Protein AF-A0A7Y9SH32-F1 (afdb_monomer_lite)

pLDDT: mean 91.0, std 9.08, range [57.16, 98.12]

Foldseek 3Di:
DDDDDDDDDPVVLVVLCVVVVHDDSVVSVVVVVVVVVVVVVVVVVVVVVVPPDDDPVDDDDDDDD

Sequence (65 aa):
MAVTSVDIDTEMLRLAKSSYGVKTNREAINLALRDVVMRRQQIEAIDAIARIPVDHDATTIAYGD

Radius of gyration: 21.7 Å; chains: 1; bounding box: 61×29×36 Å

Structure (mmCIF, N/CA/C/O backbone):
data_AF-A0A7Y9SH32-F1
#
_entry.id   AF-A0A7Y9SH32-F1
#
loop_
_atom_site.group_PDB
_atom_site.id
_atom_site.type_symbol
_atom_site.label_atom_id
_atom_site.label_alt_id
_atom_site.label_comp_id
_atom_site.label_asym_id
_atom_site.label_entity_id
_atom_site.label_seq_id
_atom_site.pdbx_PDB_ins_code
_atom_site.Cartn_x
_atom_site.Cartn_y
_atom_site.Cartn_z
_atom_site.occupancy
_atom_site.B_iso_or_equiv
_atom_site.auth_seq_id
_atom_site.auth_comp_id
_atom_site.auth_asym_id
_atom_site.auth_atom_id
_atom_site.pdbx_PDB_model_num
ATOM 1 N N . MET A 1 1 ? -18.004 12.792 -3.019 1.00 63.53 1 MET A N 1
ATOM 2 C CA . MET A 1 1 ? -17.144 11.611 -2.778 1.00 63.53 1 MET A CA 1
ATOM 3 C C . MET A 1 1 ? -18.030 10.385 -2.880 1.00 63.53 1 MET A C 1
ATOM 5 O O . MET A 1 1 ? -19.074 10.390 -2.240 1.00 63.53 1 MET A O 1
ATOM 9 N N . ALA A 1 2 ? -17.674 9.393 -3.697 1.00 83.00 2 ALA A N 1
ATOM 10 C CA . ALA A 1 2 ? -18.397 8.124 -3.697 1.00 83.00 2 ALA A CA 1
ATOM 11 C C . ALA A 1 2 ? -18.059 7.369 -2.403 1.00 83.00 2 ALA A C 1
ATOM 13 O O . ALA A 1 2 ? -16.891 7.306 -2.017 1.00 83.00 2 ALA A O 1
ATOM 14 N N . VAL A 1 3 ? -19.078 6.868 -1.708 1.00 85.56 3 VAL A N 1
ATOM 15 C CA . VAL A 1 3 ? -18.911 6.019 -0.527 1.00 85.56 3 VAL A CA 1
ATOM 16 C C . VAL A 1 3 ? -19.105 4.586 -0.988 1.00 85.56 3 VAL A C 1
ATOM 18 O O . VAL A 1 3 ? -20.164 4.242 -1.506 1.00 85.56 3 VAL A O 1
ATOM 21 N N . THR A 1 4 ? -18.075 3.769 -0.807 1.00 90.00 4 THR A N 1
ATOM 22 C CA . THR A 1 4 ? -18.091 2.352 -1.168 1.00 90.00 4 THR A CA 1
ATOM 23 C C . THR A 1 4 ? -18.009 1.529 0.109 1.00 90.00 4 THR A C 1
ATOM 25 O O . THR A 1 4 ? -17.183 1.824 0.974 1.00 90.00 4 THR A O 1
ATOM 28 N N . SER A 1 5 ? -18.859 0.509 0.230 1.00 91.50 5 SER A N 1
ATOM 29 C CA . SER A 1 5 ? -18.748 -0.493 1.290 1.00 91.50 5 SER A CA 1
ATOM 30 C C . SER A 1 5 ? -17.842 -1.621 0.809 1.00 91.50 5 SER A C 1
ATOM 32 O O . SER A 1 5 ? -18.052 -2.155 -0.279 1.00 91.50 5 SER A O 1
ATOM 34 N N . VAL A 1 6 ? -16.829 -1.953 1.600 1.00 89.69 6 VAL A N 1
ATOM 35 C CA . VAL A 1 6 ? -15.886 -3.040 1.331 1.00 89.69 6 VAL A CA 1
ATOM 36 C C . VAL A 1 6 ? -15.715 -3.847 2.605 1.00 89.69 6 VAL A C 1
ATOM 38 O O . VAL A 1 6 ? -15.598 -3.270 3.687 1.00 89.69 6 VAL A O 1
ATOM 41 N N . ASP A 1 7 ? -15.719 -5.168 2.471 1.00 95.00 7 ASP A N 1
ATOM 42 C CA . ASP A 1 7 ? -15.400 -6.060 3.577 1.00 95.00 7 ASP A CA 1
ATOM 43 C C . ASP A 1 7 ? -13.878 -6.190 3.692 1.00 95.00 7 ASP A C 1
ATOM 45 O O . ASP A 1 7 ? -13.188 -6.453 2.704 1.00 95.00 7 ASP A O 1
ATOM 49 N N . ILE A 1 8 ? -13.350 -5.919 4.882 1.00 93.50 8 ILE A N 1
ATOM 50 C CA . ILE A 1 8 ? -11.917 -5.928 5.172 1.00 93.50 8 ILE A CA 1
ATOM 51 C C . ILE A 1 8 ? -11.730 -6.577 6.533 1.00 93.50 8 ILE A C 1
ATOM 53 O O . ILE A 1 8 ? -12.398 -6.217 7.505 1.00 93.50 8 ILE A O 1
ATOM 57 N N . ASP A 1 9 ? -10.755 -7.479 6.609 1.00 96.56 9 ASP A N 1
ATOM 58 C CA . ASP A 1 9 ? -10.342 -8.085 7.864 1.00 96.56 9 ASP A CA 1
ATOM 59 C C . ASP A 1 9 ? -10.007 -7.010 8.920 1.00 96.56 9 ASP A C 1
ATOM 61 O O . ASP A 1 9 ? -9.208 -6.090 8.704 1.00 96.56 9 ASP A O 1
ATOM 65 N N . THR A 1 10 ? -10.652 -7.112 10.084 1.00 95.44 10 THR A 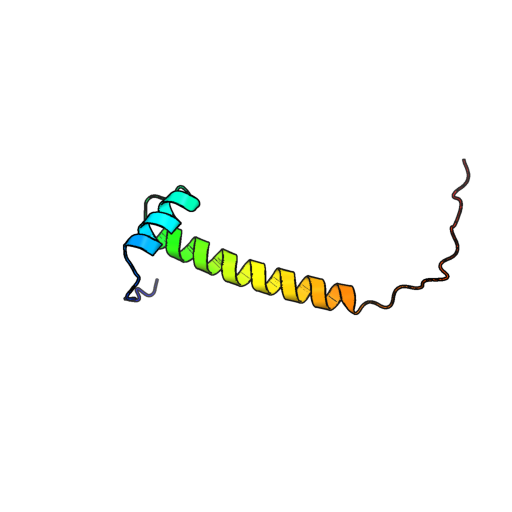N 1
ATOM 66 C CA . THR A 1 10 ? -10.566 -6.079 11.127 1.00 95.44 10 THR A CA 1
ATOM 67 C C . THR A 1 10 ? -9.170 -6.005 11.739 1.00 95.44 10 THR A C 1
ATOM 69 O O . THR A 1 10 ? -8.708 -4.917 12.099 1.00 95.44 10 THR A O 1
ATOM 72 N N . GLU A 1 11 ? -8.479 -7.139 11.832 1.00 96.75 11 GLU A N 1
ATOM 73 C CA . GLU A 1 11 ? -7.139 -7.212 12.395 1.00 96.75 11 GLU A CA 1
ATOM 74 C C . GLU A 1 11 ? -6.110 -6.623 11.427 1.00 96.75 11 GLU A C 1
ATOM 76 O O . GLU A 1 11 ? -5.277 -5.807 11.826 1.00 96.75 11 GLU A O 1
ATOM 81 N N . MET A 1 12 ? -6.239 -6.912 10.131 1.00 96.44 12 MET A N 1
ATOM 82 C CA . MET A 1 12 ? -5.452 -6.272 9.079 1.00 96.44 12 MET A CA 1
ATOM 83 C C . MET A 1 12 ? -5.620 -4.751 9.111 1.00 96.44 12 MET A C 1
ATOM 85 O O . MET A 1 12 ? -4.640 -4.008 9.041 1.00 96.44 12 MET A O 1
ATOM 89 N N . LEU A 1 13 ? -6.851 -4.267 9.277 1.00 96.31 13 LEU A N 1
ATOM 90 C CA . LEU A 1 13 ? -7.134 -2.838 9.348 1.00 96.31 13 LEU A CA 1
ATOM 91 C C . LEU A 1 13 ? -6.559 -2.193 10.617 1.00 96.31 13 LEU A C 1
ATOM 93 O O . LEU A 1 13 ? -6.088 -1.053 10.581 1.00 96.31 13 LEU A O 1
ATOM 97 N N . ARG A 1 14 ? -6.577 -2.910 11.746 1.00 97.25 14 ARG A N 1
ATOM 98 C CA . ARG A 1 14 ? -5.936 -2.484 12.997 1.00 97.25 14 ARG A CA 1
ATOM 99 C C . ARG A 1 14 ? -4.423 -2.368 12.826 1.00 97.25 14 ARG A C 1
ATOM 101 O O . ARG A 1 14 ? -3.855 -1.345 13.210 1.00 97.25 14 ARG A O 1
ATOM 108 N N . LEU A 1 15 ? -3.794 -3.375 12.225 1.00 97.44 15 LEU A N 1
ATOM 109 C CA . LEU A 1 15 ? -2.362 -3.382 11.938 1.00 97.44 15 LEU A CA 1
ATOM 110 C C . LEU A 1 15 ? -1.988 -2.250 10.982 1.00 97.44 15 LEU A C 1
ATOM 112 O O . LEU A 1 15 ? -1.097 -1.477 11.309 1.00 97.44 15 LEU A O 1
ATOM 116 N N . ALA A 1 16 ? -2.724 -2.061 9.883 1.00 97.25 16 ALA A N 1
ATOM 117 C CA . ALA A 1 16 ? -2.481 -0.972 8.939 1.00 97.25 16 ALA A CA 1
ATOM 118 C C . ALA A 1 16 ? -2.547 0.406 9.621 1.00 97.25 16 ALA A C 1
ATOM 120 O O . ALA A 1 16 ? -1.643 1.223 9.458 1.00 97.25 16 ALA A O 1
ATOM 121 N N . LYS A 1 17 ? -3.569 0.655 10.451 1.00 97.81 17 LYS A N 1
ATOM 122 C CA . LYS A 1 17 ? -3.664 1.896 11.242 1.00 97.81 17 LYS A CA 1
ATOM 123 C C . LYS A 1 17 ? -2.451 2.100 12.146 1.00 97.81 17 LYS A C 1
ATOM 125 O O . LYS A 1 17 ? -1.915 3.203 12.194 1.00 97.81 17 LYS A O 1
ATOM 130 N N . SER A 1 18 ? -2.011 1.042 12.828 1.00 97.81 18 SER A N 1
ATOM 131 C CA . SER A 1 18 ? -0.826 1.083 13.688 1.00 97.81 18 SER A CA 1
ATOM 132 C C . SER A 1 18 ? 0.453 1.350 12.893 1.00 97.81 18 SER A C 1
ATOM 134 O O . SER A 1 18 ? 1.255 2.177 13.313 1.00 97.81 18 SER A O 1
ATOM 136 N N . SER A 1 19 ? 0.640 0.685 11.752 1.00 97.38 19 SER A N 1
ATOM 137 C CA . SER A 1 19 ? 1.818 0.840 10.891 1.00 97.38 19 SER A CA 1
ATOM 138 C C . SER A 1 19 ? 1.919 2.239 10.290 1.00 97.38 19 SER A C 1
ATOM 140 O O . SER A 1 19 ? 3.012 2.788 10.208 1.00 97.38 19 SER A O 1
ATOM 142 N N . TYR A 1 20 ? 0.787 2.832 9.909 1.00 97.38 20 TYR A N 1
ATOM 143 C CA . TYR A 1 20 ? 0.739 4.182 9.346 1.00 97.38 20 TYR A CA 1
ATOM 144 C C . TYR A 1 20 ? 0.590 5.295 10.394 1.00 97.38 20 TYR A C 1
ATOM 146 O O . TYR A 1 20 ? 0.663 6.470 10.044 1.00 97.38 20 TYR A O 1
ATOM 154 N N . GLY A 1 21 ? 0.350 4.960 11.666 1.00 97.62 21 GLY A N 1
ATOM 155 C CA . GLY A 1 21 ? 0.114 5.944 12.727 1.00 97.62 21 GLY A CA 1
ATOM 156 C C . GLY A 1 21 ? -1.184 6.747 12.560 1.00 97.62 21 GLY A C 1
ATOM 157 O O . GLY A 1 21 ? -1.273 7.881 13.032 1.00 97.62 21 GLY A O 1
ATOM 158 N N . VAL A 1 22 ? -2.193 6.187 11.886 1.00 98.12 22 VAL A N 1
ATOM 159 C CA . VAL A 1 22 ? -3.461 6.873 11.579 1.00 98.12 22 VAL A CA 1
ATOM 160 C C . VAL A 1 22 ? -4.615 6.366 12.432 1.00 98.12 22 VAL A C 1
ATOM 162 O O . VAL A 1 22 ? -4.629 5.232 12.909 1.00 98.12 22 VAL A O 1
ATOM 165 N N . LYS A 1 23 ? -5.624 7.220 12.620 1.00 95.50 23 LYS A N 1
ATOM 166 C CA . LYS A 1 23 ? -6.748 6.935 13.524 1.00 95.50 23 LYS A CA 1
ATOM 167 C C . LYS A 1 23 ? -7.960 6.363 12.799 1.00 95.50 23 LYS A C 1
ATOM 169 O O . LYS A 1 23 ? -8.747 5.644 13.412 1.00 95.50 23 LYS A O 1
ATOM 174 N N . THR A 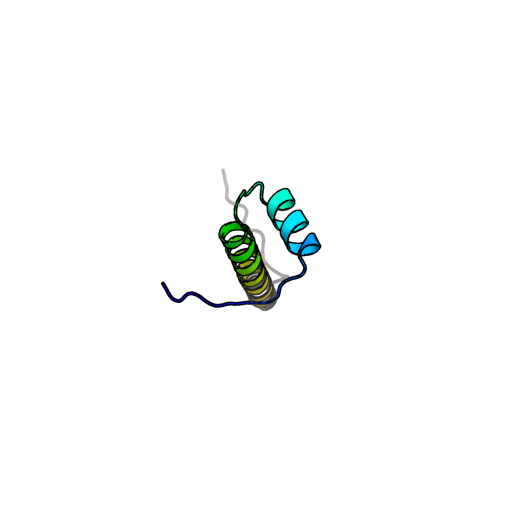1 24 ? -8.125 6.664 11.510 1.00 95.69 24 THR A N 1
ATOM 175 C CA . THR A 1 24 ? -9.326 6.278 10.761 1.00 95.69 24 THR A CA 1
ATOM 176 C C . THR A 1 24 ? -9.066 5.144 9.774 1.00 95.69 24 THR A C 1
ATOM 178 O O . THR A 1 24 ? -8.007 5.047 9.156 1.00 95.69 24 THR A O 1
ATOM 181 N N . ASN A 1 25 ? -10.082 4.299 9.581 1.00 94.31 25 ASN A N 1
ATOM 182 C CA . ASN A 1 25 ? -10.045 3.218 8.594 1.00 94.31 25 ASN A CA 1
ATOM 183 C C . ASN A 1 25 ? -9.847 3.772 7.175 1.00 94.31 25 ASN A C 1
ATOM 185 O O . ASN A 1 25 ? -9.053 3.245 6.408 1.00 94.31 25 ASN A O 1
ATOM 189 N N . ARG A 1 26 ? -10.524 4.881 6.850 1.00 93.88 26 ARG A N 1
ATOM 190 C CA . ARG A 1 26 ? -10.415 5.551 5.549 1.00 9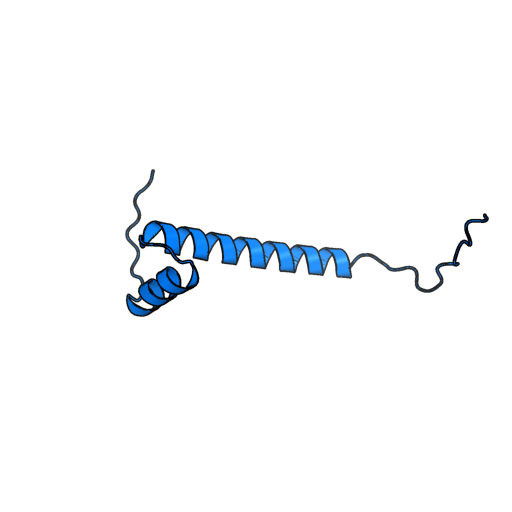3.88 26 ARG A CA 1
ATOM 191 C C . ARG A 1 26 ? -8.984 6.001 5.251 1.00 93.88 26 ARG A C 1
ATOM 193 O O . ARG A 1 26 ? -8.520 5.817 4.133 1.00 93.88 26 ARG A O 1
ATOM 200 N N . GLU A 1 27 ? -8.295 6.599 6.223 1.00 95.75 27 GLU A N 1
ATOM 201 C CA . GLU A 1 27 ? -6.897 7.017 6.049 1.00 95.75 27 GLU A CA 1
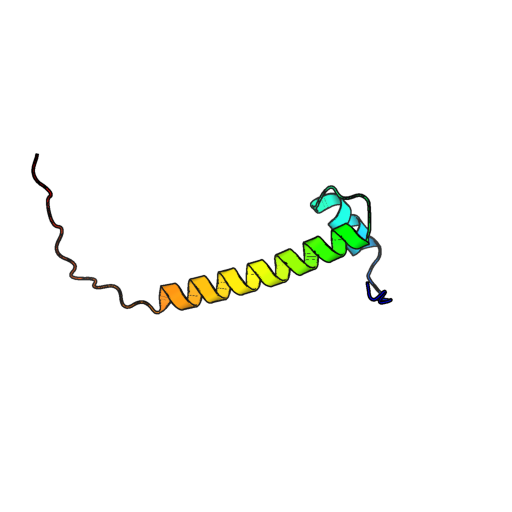ATOM 202 C C . GLU A 1 27 ? -5.981 5.817 5.838 1.00 95.75 27 GLU A C 1
ATOM 204 O O . GLU A 1 27 ? -5.195 5.829 4.896 1.00 95.75 27 GLU A O 1
ATOM 209 N N . ALA A 1 28 ? -6.127 4.766 6.650 1.00 96.88 28 ALA A N 1
ATOM 210 C CA . ALA A 1 28 ? -5.319 3.557 6.511 1.00 96.88 28 ALA A CA 1
ATOM 211 C C . ALA A 1 28 ? -5.510 2.894 5.140 1.00 96.88 28 ALA A C 1
ATOM 213 O O . ALA A 1 28 ? -4.530 2.546 4.489 1.00 96.88 28 ALA A O 1
ATOM 214 N N . ILE A 1 29 ? -6.757 2.781 4.670 1.00 95.25 29 ILE A N 1
ATOM 215 C CA . ILE A 1 29 ? -7.080 2.217 3.352 1.00 95.25 29 ILE A CA 1
ATOM 216 C C . ILE A 1 29 ? -6.479 3.077 2.236 1.00 95.25 29 ILE A C 1
ATOM 218 O O . ILE A 1 29 ? -5.847 2.552 1.323 1.00 95.25 29 ILE A O 1
ATOM 222 N N . ASN A 1 30 ? -6.624 4.402 2.315 1.00 95.44 30 ASN A N 1
ATOM 223 C CA . ASN A 1 30 ? -6.071 5.302 1.305 1.00 95.44 30 ASN A CA 1
ATOM 224 C C . ASN A 1 30 ? -4.539 5.241 1.239 1.00 95.44 30 ASN A C 1
ATOM 226 O O . ASN A 1 30 ? -3.981 5.278 0.143 1.00 95.44 30 ASN A O 1
ATOM 230 N N . LEU A 1 31 ? -3.864 5.157 2.389 1.00 97.38 31 LEU A N 1
ATOM 231 C CA . LEU A 1 31 ? -2.408 5.020 2.453 1.00 97.38 31 LEU A CA 1
ATOM 232 C C . LEU A 1 31 ? -1.955 3.670 1.899 1.00 97.38 31 LEU A C 1
ATOM 234 O O . LEU A 1 31 ? -1.091 3.640 1.030 1.00 97.38 31 LEU A O 1
ATOM 238 N N . ALA A 1 32 ? -2.609 2.578 2.299 1.00 96.38 32 ALA A N 1
ATOM 239 C CA . ALA A 1 32 ? -2.306 1.246 1.786 1.00 96.38 32 ALA A CA 1
ATOM 240 C C . ALA A 1 32 ? -2.453 1.168 0.257 1.00 96.38 32 ALA A C 1
ATOM 242 O O . ALA A 1 32 ? -1.571 0.657 -0.433 1.00 96.38 32 ALA A O 1
ATOM 243 N N . LEU A 1 33 ? -3.536 1.722 -0.298 1.00 96.12 33 LEU A N 1
ATOM 244 C CA . LEU A 1 33 ? -3.750 1.754 -1.748 1.00 96.12 33 LEU A CA 1
ATOM 245 C C . LEU A 1 33 ? -2.703 2.612 -2.465 1.00 96.12 33 LEU A C 1
ATOM 247 O O . LEU A 1 33 ? -2.208 2.220 -3.523 1.00 96.12 33 LEU A O 1
ATOM 251 N N . ARG A 1 34 ? -2.338 3.765 -1.891 1.00 97.00 34 ARG A N 1
ATOM 252 C CA . ARG A 1 34 ? -1.278 4.620 -2.436 1.00 97.00 34 ARG A CA 1
ATOM 253 C C . ARG A 1 34 ? 0.058 3.882 -2.471 1.00 97.00 34 ARG A C 1
ATOM 255 O O . ARG A 1 34 ? 0.713 3.905 -3.509 1.00 97.00 34 ARG A O 1
ATOM 262 N N . ASP A 1 35 ? 0.431 3.203 -1.393 1.00 97.00 35 ASP A N 1
ATOM 263 C CA . ASP A 1 35 ? 1.690 2.460 -1.309 1.00 97.00 35 ASP A CA 1
ATOM 264 C C . ASP A 1 35 ? 1.764 1.336 -2.343 1.00 97.00 35 ASP A C 1
ATOM 266 O O . ASP A 1 35 ? 2.803 1.150 -2.976 1.00 97.00 35 ASP A O 1
ATOM 270 N N . VAL A 1 36 ? 0.661 0.613 -2.564 1.00 97.12 36 VAL A N 1
ATOM 271 C CA . VAL A 1 36 ? 0.588 -0.432 -3.598 1.00 97.12 36 VAL A CA 1
ATOM 272 C C . VAL A 1 36 ? 0.834 0.155 -4.989 1.00 97.12 36 VAL A C 1
ATOM 274 O O . VAL A 1 36 ? 1.643 -0.383 -5.748 1.00 97.12 36 VAL A O 1
ATOM 277 N N . VAL A 1 37 ? 0.185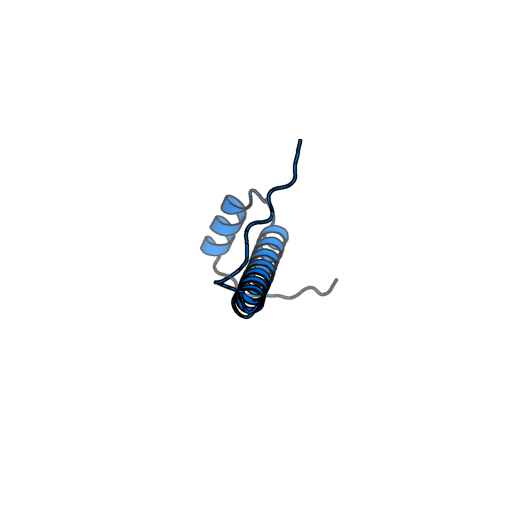 1.276 -5.316 1.00 97.19 37 VAL A N 1
ATOM 278 C CA . VAL A 1 37 ? 0.367 1.949 -6.612 1.00 97.19 37 VAL A CA 1
ATOM 279 C C . VAL A 1 37 ? 1.796 2.468 -6.763 1.00 97.19 37 VAL A C 1
ATOM 281 O O . VAL A 1 37 ? 2.427 2.227 -7.791 1.00 97.19 37 VAL A O 1
ATOM 284 N N . MET A 1 38 ? 2.336 3.131 -5.740 1.00 96.81 38 MET A N 1
ATOM 285 C CA . MET A 1 38 ? 3.698 3.669 -5.783 1.00 96.81 38 MET A CA 1
ATOM 286 C C . MET A 1 38 ? 4.740 2.560 -5.915 1.00 96.81 38 MET A C 1
ATOM 288 O O . MET A 1 38 ? 5.657 2.680 -6.723 1.00 96.81 38 MET A O 1
ATOM 292 N N . ARG A 1 39 ? 4.577 1.446 -5.192 1.00 97.00 39 ARG A N 1
ATOM 293 C CA . ARG A 1 39 ? 5.456 0.279 -5.326 1.00 97.00 39 ARG A CA 1
ATOM 294 C C . ARG A 1 39 ? 5.419 -0.284 -6.743 1.00 97.00 39 ARG A C 1
ATOM 296 O O . ARG A 1 39 ? 6.465 -0.622 -7.288 1.00 97.00 39 ARG A O 1
ATOM 303 N N . ARG A 1 40 ? 4.236 -0.368 -7.361 1.00 96.94 40 ARG A N 1
ATOM 304 C CA . ARG A 1 40 ? 4.117 -0.836 -8.746 1.00 96.94 40 ARG A CA 1
ATOM 305 C C . ARG A 1 40 ? 4.840 0.095 -9.721 1.00 96.94 40 ARG A C 1
ATOM 307 O O . ARG A 1 40 ? 5.602 -0.392 -10.549 1.00 96.94 40 ARG A O 1
ATOM 314 N N . GLN A 1 41 ? 4.660 1.406 -9.577 1.00 96.19 41 GLN A N 1
ATOM 315 C CA . GLN A 1 41 ? 5.346 2.407 -10.403 1.00 96.19 41 GLN A CA 1
ATOM 316 C C . GLN A 1 41 ? 6.870 2.351 -10.237 1.00 96.19 41 GLN A C 1
ATOM 318 O O . GLN A 1 41 ? 7.598 2.469 -11.216 1.00 96.19 41 GLN A O 1
ATOM 323 N N . GLN A 1 42 ? 7.363 2.134 -9.014 1.00 96.56 42 GLN A N 1
ATOM 324 C CA . GLN A 1 42 ? 8.795 1.968 -8.754 1.00 96.56 42 GLN A CA 1
ATOM 325 C C . GLN A 1 42 ? 9.367 0.742 -9.469 1.00 96.56 42 GLN A C 1
ATOM 327 O O . GLN A 1 42 ? 10.430 0.841 -10.071 1.00 96.56 42 GLN A O 1
ATOM 332 N N . ILE A 1 43 ? 8.659 -0.392 -9.443 1.00 96.44 43 ILE A N 1
ATOM 333 C CA . ILE A 1 43 ? 9.077 -1.604 -10.164 1.00 96.44 43 ILE A CA 1
ATOM 334 C C . ILE A 1 43 ? 9.150 -1.331 -11.669 1.00 96.44 43 ILE A C 1
ATOM 336 O O . ILE A 1 43 ? 10.149 -1.653 -12.300 1.00 96.44 43 ILE A O 1
ATOM 340 N N . GLU A 1 44 ? 8.136 -0.677 -12.236 1.00 96.44 44 GLU A N 1
ATOM 341 C CA . GLU A 1 44 ? 8.121 -0.327 -13.663 1.00 96.44 44 GLU A CA 1
ATOM 342 C C . GLU A 1 44 ? 9.248 0.644 -14.039 1.00 96.44 44 GLU A C 1
ATOM 344 O O . GLU A 1 44 ? 9.858 0.505 -15.098 1.00 96.44 44 GLU A O 1
ATOM 349 N N . ALA A 1 45 ? 9.568 1.599 -13.162 1.00 95.31 45 ALA A N 1
ATOM 350 C CA . ALA A 1 45 ? 10.696 2.502 -13.357 1.00 95.31 45 ALA A CA 1
ATOM 351 C C . ALA A 1 45 ? 12.038 1.754 -13.327 1.00 95.31 45 ALA A C 1
ATOM 353 O O . ALA A 1 45 ? 12.892 2.004 -14.176 1.00 95.31 45 ALA A O 1
ATOM 354 N N . ILE A 1 46 ? 12.216 0.815 -12.392 1.00 96.00 46 ILE A N 1
ATOM 355 C CA . ILE A 1 46 ? 13.411 -0.037 -12.322 1.00 96.00 46 ILE A CA 1
ATOM 356 C C . ILE A 1 46 ? 13.539 -0.876 -13.597 1.00 96.00 46 ILE A C 1
ATOM 358 O O . ILE A 1 46 ? 14.611 -0.895 -14.198 1.00 96.00 46 ILE A O 1
ATOM 362 N N . ASP A 1 47 ? 12.452 -1.502 -14.055 1.00 95.12 47 ASP A N 1
ATOM 363 C CA . ASP A 1 47 ? 12.436 -2.286 -15.295 1.00 95.12 47 ASP A CA 1
ATOM 364 C C . ASP A 1 47 ? 12.781 -1.430 -16.521 1.00 95.12 47 ASP A C 1
ATOM 366 O O . ASP A 1 47 ? 13.466 -1.895 -17.434 1.00 95.12 47 ASP A O 1
ATOM 370 N N . ALA A 1 48 ? 12.320 -0.178 -16.561 1.00 93.94 48 ALA A N 1
ATOM 371 C CA . ALA A 1 48 ? 12.652 0.756 -17.632 1.00 93.94 48 ALA A CA 1
ATOM 372 C C . ALA A 1 48 ? 14.138 1.146 -17.607 1.00 93.94 48 ALA A C 1
ATOM 374 O O . ALA A 1 48 ? 14.785 1.131 -18.652 1.00 93.94 48 ALA A O 1
ATOM 375 N 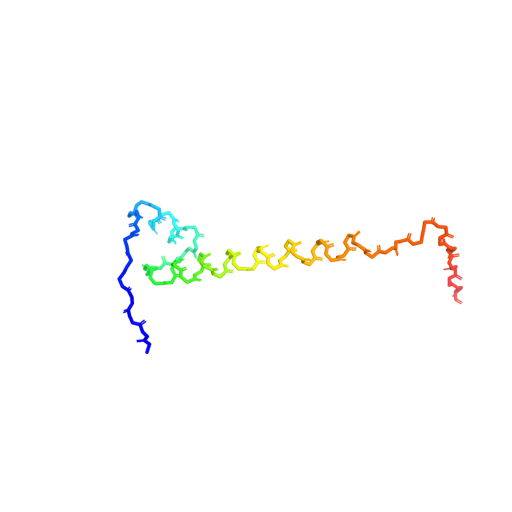N . ILE A 1 49 ? 14.689 1.441 -16.425 1.00 92.62 49 ILE A N 1
ATOM 376 C CA . ILE A 1 49 ? 16.110 1.775 -16.247 1.00 92.62 49 ILE A CA 1
ATOM 377 C C . ILE A 1 49 ? 16.998 0.586 -16.622 1.00 92.62 49 ILE A C 1
ATOM 379 O O . ILE A 1 49 ? 17.980 0.761 -17.335 1.00 92.62 49 ILE A O 1
ATOM 383 N N . ALA A 1 50 ? 16.635 -0.630 -16.210 1.00 91.69 50 ALA A N 1
ATOM 384 C CA . ALA A 1 50 ? 17.393 -1.845 -16.508 1.00 91.69 50 ALA A CA 1
ATOM 385 C C . ALA A 1 50 ? 17.482 -2.161 -18.013 1.00 91.69 50 ALA A C 1
ATOM 387 O O . ALA A 1 50 ? 18.367 -2.902 -18.435 1.00 91.69 50 ALA A O 1
ATOM 388 N N . ARG A 1 51 ? 16.575 -1.612 -18.832 1.00 91.88 51 ARG A N 1
ATOM 389 C CA . ARG A 1 51 ? 16.590 -1.759 -20.297 1.00 91.88 51 ARG A CA 1
ATOM 390 C C . ARG A 1 51 ? 17.465 -0.732 -21.006 1.00 91.88 51 ARG A C 1
ATOM 392 O O . ARG A 1 51 ? 17.651 -0.862 -22.214 1.00 91.88 51 ARG A O 1
ATOM 399 N N . ILE A 1 52 ? 17.958 0.290 -20.307 1.00 89.94 52 ILE A N 1
ATOM 400 C CA . ILE A 1 52 ? 18.857 1.282 -20.897 1.00 89.94 52 ILE A CA 1
ATOM 401 C C . ILE A 1 52 ? 20.184 0.575 -21.203 1.00 89.94 52 ILE A C 1
ATOM 403 O O . ILE A 1 52 ? 20.815 0.068 -20.275 1.00 89.94 52 ILE A O 1
ATOM 407 N N . PRO A 1 53 ? 20.621 0.514 -22.476 1.00 84.94 53 PRO A N 1
ATOM 408 C CA . PRO A 1 53 ? 21.912 -0.063 -22.815 1.00 84.94 53 PRO A CA 1
ATOM 409 C C . PRO A 1 53 ? 23.013 0.754 -22.144 1.00 84.94 53 PRO A C 1
ATOM 411 O O . PRO A 1 53 ? 23.131 1.956 -22.383 1.00 84.94 53 PRO A O 1
ATOM 414 N N . VAL A 1 54 ? 23.794 0.106 -21.285 1.00 83.31 54 VAL A N 1
ATOM 415 C CA . VAL A 1 54 ? 24.971 0.722 -20.675 1.00 83.31 54 VAL A CA 1
ATOM 416 C C . VAL A 1 54 ? 26.162 0.415 -21.570 1.00 83.31 54 VAL A C 1
ATOM 418 O O . VAL A 1 54 ? 26.413 -0.745 -21.895 1.00 83.31 54 VAL A O 1
ATOM 421 N N . ASP A 1 55 ? 26.880 1.457 -21.981 1.00 82.88 55 ASP A N 1
ATOM 422 C CA . ASP A 1 55 ? 28.162 1.297 -22.658 1.00 82.88 55 ASP A CA 1
ATOM 423 C C . ASP A 1 55 ? 29.208 0.849 -21.629 1.00 82.88 55 ASP A C 1
ATOM 425 O O . ASP A 1 55 ? 29.612 1.614 -20.751 1.00 82.88 55 ASP A O 1
ATOM 429 N N . HIS A 1 56 ? 29.590 -0.425 -21.697 1.00 75.88 56 HIS A N 1
ATOM 430 C CA . HIS A 1 56 ? 30.569 -1.018 -20.790 1.00 75.88 56 HIS A CA 1
ATOM 431 C C . HIS A 1 56 ? 32.014 -0.613 -21.118 1.00 75.88 56 HIS A C 1
ATOM 433 O O . HIS A 1 56 ? 32.875 -0.761 -20.253 1.00 75.88 56 HIS A O 1
ATOM 439 N N . ASP A 1 57 ? 32.260 -0.053 -22.306 1.00 80.94 57 ASP A N 1
ATOM 440 C CA . ASP A 1 57 ? 33.576 0.409 -22.763 1.00 80.94 57 ASP A CA 1
ATOM 441 C C . ASP A 1 57 ? 33.727 1.938 -22.629 1.00 80.94 57 ASP A C 1
ATOM 443 O O . ASP A 1 57 ? 34.609 2.558 -23.235 1.00 80.94 57 ASP A O 1
ATOM 447 N N . ALA A 1 58 ? 32.869 2.569 -21.818 1.00 78.19 58 ALA A N 1
ATOM 448 C CA . ALA A 1 58 ? 32.874 4.008 -21.604 1.00 78.19 58 ALA A CA 1
ATOM 449 C C . ALA A 1 58 ? 34.264 4.511 -21.167 1.00 78.19 58 ALA A C 1
ATOM 451 O O . ALA A 1 58 ? 34.820 4.106 -20.145 1.00 78.19 58 ALA A O 1
ATOM 452 N N . THR A 1 59 ? 34.827 5.437 -21.946 1.00 78.88 59 THR A N 1
ATOM 453 C CA . THR A 1 59 ? 36.134 6.040 -21.660 1.00 78.88 59 THR A CA 1
ATOM 454 C C . THR A 1 59 ? 36.006 7.096 -20.562 1.00 78.88 59 THR A C 1
ATOM 456 O O . THR A 1 59 ? 35.259 8.065 -20.701 1.00 78.88 59 THR A O 1
ATOM 459 N N . THR A 1 60 ? 36.772 6.939 -19.480 1.00 79.69 60 THR A N 1
ATOM 460 C CA . THR A 1 60 ? 36.863 7.929 -18.398 1.00 79.69 60 THR A CA 1
ATOM 461 C C . THR A 1 60 ? 37.458 9.236 -18.917 1.00 79.69 60 THR A C 1
ATOM 463 O O . THR A 1 60 ? 38.610 9.274 -19.350 1.00 79.69 60 THR A O 1
ATOM 466 N N . ILE A 1 61 ? 36.695 10.325 -18.827 1.00 80.81 61 ILE A N 1
ATOM 467 C CA . ILE A 1 61 ? 37.179 11.669 -19.154 1.00 80.81 61 ILE A CA 1
ATOM 468 C C . ILE A 1 61 ? 37.722 12.298 -17.868 1.00 80.81 61 ILE A C 1
ATOM 470 O O . ILE A 1 61 ? 36.959 12.595 -16.949 1.00 80.81 61 ILE A O 1
ATOM 474 N N . ALA A 1 62 ? 39.039 12.494 -17.785 1.00 77.06 62 ALA A N 1
ATOM 475 C CA . ALA A 1 62 ? 39.636 13.288 -16.717 1.00 77.06 62 ALA A CA 1
ATOM 476 C C . ALA A 1 62 ? 39.364 14.774 -17.000 1.00 77.06 62 ALA A C 1
ATOM 478 O O . ALA A 1 62 ? 39.896 15.334 -17.958 1.00 77.06 62 ALA A O 1
ATOM 479 N N . TYR A 1 63 ? 38.514 15.404 -16.189 1.00 67.44 63 TYR A N 1
ATOM 480 C CA . TYR A 1 63 ? 38.401 16.861 -16.171 1.00 67.44 63 TYR A CA 1
ATOM 481 C C . TYR A 1 63 ? 39.635 17.427 -15.454 1.00 67.44 63 TYR A C 1
ATOM 483 O O . TYR A 1 63 ? 39.917 17.030 -14.326 1.00 67.44 63 TYR A O 1
ATOM 491 N N . GLY A 1 64 ? 40.401 18.271 -16.150 1.00 72.94 64 GLY A N 1
ATOM 492 C CA . GLY A 1 64 ? 41.616 18.907 -15.627 1.00 72.94 64 GLY A CA 1
ATOM 493 C C . GLY A 1 64 ? 41.329 20.032 -14.624 1.00 72.94 64 GLY A C 1
ATOM 494 O O . GLY A 1 64 ? 40.242 20.611 -14.672 1.00 72.94 64 GLY A O 1
ATOM 495 N N . ASP A 1 65 ? 42.320 20.278 -13.754 1.00 57.16 65 ASP A N 1
ATOM 496 C CA . ASP A 1 65 ? 42.387 21.304 -12.687 1.00 57.16 65 ASP A CA 1
ATOM 497 C C . ASP A 1 65 ? 41.989 22.726 -13.126 1.00 57.16 65 ASP A C 1
ATOM 499 O O . ASP A 1 65 ? 42.404 23.159 -14.230 1.00 57.16 65 ASP A O 1
#

Secondary structure (DSSP, 8-state):
---------HHHHHHHHHHHT-S-HHHHHHHHHHHHHHHHHHHHHHHHHHTSPP-TTPPP-----